Protein AF-A0A355BHE4-F1 (afdb_monomer_lite)

Foldseek 3Di:
DDPVVVVVVVVVDDDDDFDDQVVQCVVVVNDDPPDDPVCCVVVPVPSVVVSVVVRVVVPD

Sequence (60 aa):
MKRSELLNVLDRRILVFDGAMGTMLQAKGCLAPGELPELLNLRDPAAVSEVHREYLEVGC

pLDDT: mean 96.42, std 2.4, range [85.25, 98.19]

Secondary structure (DSSP, 8-state):
--HHHHHHHHTTS-------HHHHHHHTTSS-TT--GGGHHHH-HHHHHHHHHHHHHTT-

Radius of gyration: 14.79 Å; chains: 1; bounding box: 27×22×38 Å

Structure (mmCIF, N/CA/C/O backbone):
data_AF-A0A355BHE4-F1
#
_entry.id   AF-A0A355BHE4-F1
#
loop_
_atom_site.group_PDB
_atom_site.id
_atom_site.type_symbol
_atom_site.label_atom_id
_atom_site.label_alt_id
_atom_site.label_comp_id
_atom_site.label_asym_id
_atom_site.label_entity_id
_atom_site.label_seq_id
_atom_site.p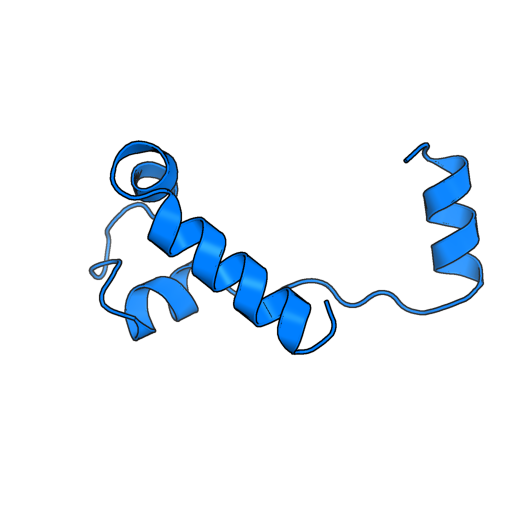dbx_PDB_ins_code
_atom_site.Cartn_x
_atom_site.Cartn_y
_atom_site.Cartn_z
_atom_site.occupancy
_atom_site.B_iso_or_equiv
_atom_site.auth_seq_id
_atom_site.auth_comp_id
_atom_site.auth_asym_id
_atom_site.auth_atom_id
_atom_site.pdbx_PDB_model_num
ATOM 1 N N . MET A 1 1 ? -1.932 13.789 12.416 1.00 86.94 1 MET A N 1
ATOM 2 C CA . MET A 1 1 ? -2.731 13.093 13.444 1.00 86.94 1 MET A CA 1
ATOM 3 C C . MET A 1 1 ? -1.816 12.681 14.588 1.00 86.94 1 MET A C 1
ATOM 5 O O . MET A 1 1 ? -0.745 12.141 14.330 1.00 86.94 1 MET A O 1
ATOM 9 N N . LYS A 1 2 ? -2.194 12.966 15.833 1.00 96.69 2 LYS A N 1
ATOM 10 C CA . LYS A 1 2 ? -1.481 12.523 17.041 1.00 96.69 2 LYS A CA 1
ATOM 11 C C . LYS A 1 2 ? -1.872 11.083 17.389 1.00 96.69 2 LYS A C 1
ATOM 13 O O . LYS A 1 2 ? -2.958 10.631 17.043 1.00 96.69 2 LYS A O 1
ATOM 18 N N . ARG A 1 3 ? -1.033 10.374 18.152 1.00 97.62 3 ARG A N 1
ATOM 19 C CA . ARG A 1 3 ? -1.323 8.998 18.606 1.00 97.62 3 ARG A CA 1
ATOM 20 C C . ARG A 1 3 ? -2.683 8.877 19.307 1.00 97.62 3 ARG A C 1
ATOM 22 O O . ARG A 1 3 ? -3.406 7.925 19.056 1.00 97.62 3 ARG A O 1
ATOM 29 N N . SER A 1 4 ? -3.031 9.835 20.167 1.00 97.94 4 SER A N 1
ATOM 30 C CA . SER A 1 4 ? -4.316 9.852 20.878 1.00 97.94 4 SER A CA 1
ATOM 31 C C . SER A 1 4 ? -5.515 9.942 19.931 1.00 97.94 4 SER A C 1
ATOM 33 O O . SER A 1 4 ? -6.523 9.288 20.159 1.00 97.94 4 SER A O 1
ATOM 35 N N . GLU A 1 5 ? -5.397 10.715 18.852 1.00 98.12 5 GLU A N 1
ATOM 36 C CA . GLU A 1 5 ? -6.447 10.858 17.839 1.00 98.12 5 GLU A CA 1
ATOM 37 C C . GLU A 1 5 ? -6.650 9.549 17.065 1.00 98.12 5 GLU A C 1
ATOM 39 O O . GLU A 1 5 ? -7.790 9.143 16.868 1.00 98.12 5 GLU A O 1
ATOM 44 N N . LEU A 1 6 ? -5.565 8.851 16.703 1.00 97.50 6 LEU A N 1
ATOM 45 C CA . LEU A 1 6 ? -5.650 7.539 16.052 1.00 97.50 6 LEU A CA 1
ATOM 46 C C . LEU A 1 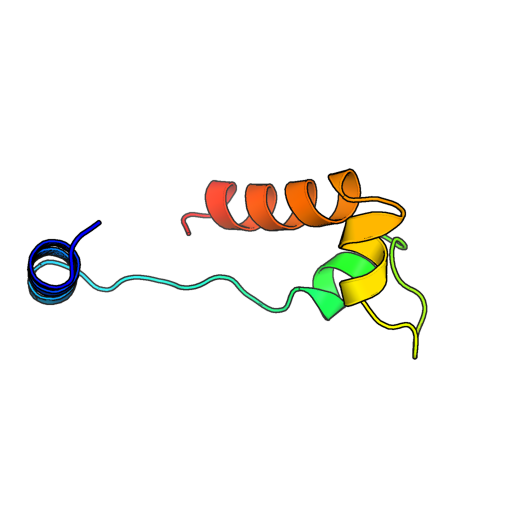6 ? -6.337 6.503 16.949 1.00 97.50 6 LEU A C 1
ATOM 48 O O . LEU A 1 6 ? -7.240 5.809 16.493 1.00 97.50 6 LEU A O 1
ATOM 52 N N . LEU A 1 7 ? -5.941 6.421 18.224 1.00 97.88 7 LEU A N 1
ATOM 53 C CA . LEU A 1 7 ? -6.545 5.480 19.175 1.00 97.88 7 LEU A CA 1
ATOM 54 C C . LEU A 1 7 ? -8.044 5.736 19.351 1.00 97.88 7 LEU A C 1
ATOM 56 O O . LEU A 1 7 ? -8.832 4.802 19.278 1.00 97.88 7 LEU A O 1
ATOM 60 N N . ASN A 1 8 ? -8.448 7.005 19.453 1.00 98.19 8 ASN A N 1
ATOM 61 C CA . ASN A 1 8 ? -9.863 7.368 19.521 1.00 98.19 8 ASN A CA 1
ATOM 62 C C . ASN A 1 8 ? -10.658 6.922 18.281 1.00 98.19 8 ASN A C 1
ATOM 64 O O . ASN A 1 8 ? -11.850 6.647 18.392 1.00 98.19 8 ASN A O 1
ATOM 68 N N . VAL A 1 9 ? -10.048 6.887 17.090 1.00 97.94 9 VAL A N 1
ATOM 69 C CA . VAL A 1 9 ? -10.715 6.386 15.876 1.00 97.94 9 VAL A CA 1
ATOM 70 C C . VAL A 1 9 ? -10.814 4.862 15.904 1.00 97.94 9 VAL A C 1
ATOM 72 O O . VAL A 1 9 ? -11.885 4.330 15.614 1.00 97.94 9 VAL A O 1
ATOM 75 N N . LEU A 1 10 ? -9.731 4.181 16.285 1.00 97.62 10 LEU A N 1
ATOM 76 C CA . LEU A 1 10 ? -9.672 2.718 16.374 1.00 97.62 10 LEU A CA 1
ATOM 77 C C . LEU A 1 10 ? -10.660 2.153 17.406 1.00 97.62 10 LEU A C 1
ATOM 79 O O . LEU A 1 10 ? -11.256 1.109 17.160 1.00 97.62 10 LEU A O 1
ATOM 83 N N . ASP A 1 11 ? -10.905 2.870 18.506 1.00 98.12 11 ASP A N 1
ATOM 84 C CA . ASP A 1 11 ? -11.911 2.489 19.509 1.00 98.12 11 ASP A CA 1
ATOM 85 C C . ASP A 1 11 ? -13.356 2.621 18.988 1.00 98.12 11 ASP A C 1
ATOM 87 O O . ASP A 1 11 ? -14.276 2.006 19.527 1.00 98.12 11 ASP A O 1
ATOM 91 N N . ARG A 1 12 ? -13.589 3.441 17.952 1.00 98.12 12 ARG A N 1
ATOM 92 C CA . ARG A 1 12 ? -14.937 3.759 17.442 1.00 98.12 12 ARG A CA 1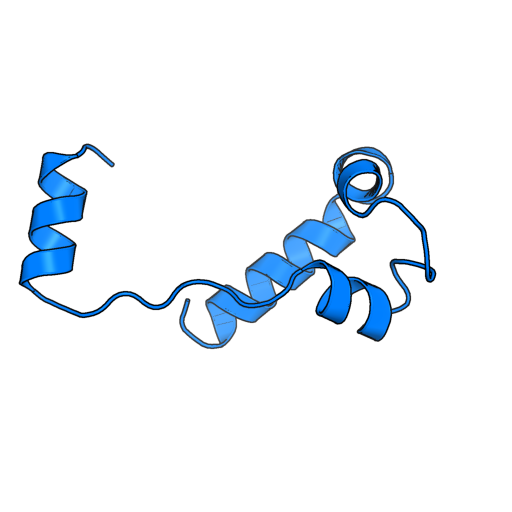
ATOM 93 C C . ARG A 1 12 ? -15.312 2.991 16.185 1.00 98.12 12 ARG A C 1
ATOM 95 O O . ARG A 1 12 ? -16.503 2.850 15.909 1.00 98.12 12 ARG A O 1
ATOM 102 N N . ARG A 1 13 ? -14.332 2.556 15.392 1.00 97.25 13 ARG A N 1
ATOM 103 C CA . ARG A 1 13 ? -14.565 1.811 14.152 1.00 97.25 13 ARG A CA 1
ATOM 104 C C . ARG A 1 13 ? -13.332 1.031 13.717 1.00 97.25 13 ARG A C 1
ATOM 106 O O . ARG A 1 13 ? -12.201 1.418 13.996 1.00 97.25 13 ARG A O 1
ATOM 113 N N . ILE A 1 14 ? -13.570 -0.008 12.926 1.00 96.44 14 ILE A N 1
ATOM 114 C CA . ILE A 1 14 ? -12.516 -0.707 12.193 1.00 96.44 14 ILE A CA 1
ATOM 115 C C . ILE A 1 14 ? -12.017 0.207 11.066 1.00 96.44 14 ILE A C 1
ATOM 117 O O . ILE A 1 14 ? -12.817 0.831 10.365 1.00 96.44 14 ILE A O 1
ATOM 121 N N . LEU A 1 15 ? -10.697 0.289 10.908 1.00 96.31 15 LEU A N 1
ATOM 122 C CA . LEU A 1 15 ? -10.051 0.904 9.752 1.00 96.31 15 LEU A CA 1
ATOM 123 C C . LEU A 1 15 ? -9.598 -0.189 8.787 1.00 96.31 15 LEU A C 1
ATOM 125 O O . LEU A 1 15 ? -9.153 -1.253 9.216 1.00 96.31 15 LEU A O 1
ATOM 129 N N . VAL A 1 16 ? -9.716 0.092 7.495 1.00 95.69 16 VAL A N 1
ATOM 130 C CA . VAL A 1 16 ? -9.250 -0.776 6.415 1.00 95.69 16 VAL A CA 1
ATOM 131 C C . VAL A 1 16 ? -8.005 -0.126 5.824 1.00 95.69 16 VAL A C 1
ATOM 133 O O . VAL A 1 16 ? -7.982 1.086 5.635 1.00 95.69 16 VAL A O 1
ATOM 136 N N . PHE A 1 17 ? -6.963 -0.921 5.609 1.00 96.38 17 PHE A N 1
ATOM 137 C CA . PHE A 1 17 ? -5.746 -0.479 4.934 1.00 96.38 17 PHE A CA 1
ATOM 138 C C . PHE A 1 17 ? -5.829 -0.791 3.441 1.00 96.38 17 PHE A C 1
ATOM 140 O O . PHE A 1 17 ? -6.672 -1.581 3.005 1.00 96.38 17 PHE A O 1
ATOM 147 N N . ASP A 1 18 ? -4.946 -0.167 2.673 1.00 97.19 18 ASP A N 1
ATOM 148 C CA . ASP A 1 18 ? -4.800 -0.428 1.252 1.00 97.19 18 ASP A CA 1
ATOM 149 C C . ASP A 1 18 ? -4.330 -1.864 0.962 1.00 97.19 18 ASP A C 1
ATOM 151 O O . ASP A 1 18 ? -3.952 -2.648 1.840 1.00 97.19 18 ASP A O 1
ATOM 155 N N . GLY A 1 19 ? -4.438 -2.235 -0.311 1.00 96.06 19 GLY A N 1
ATOM 156 C CA . GLY A 1 19 ? -4.005 -3.531 -0.816 1.00 96.06 19 GLY A CA 1
ATOM 157 C C . GLY A 1 19 ? -2.557 -3.530 -1.313 1.00 96.06 19 GLY A C 1
ATOM 158 O O . GLY A 1 19 ? -1.729 -2.689 -0.973 1.00 96.06 19 GLY A O 1
ATOM 159 N N . ALA A 1 20 ? -2.232 -4.499 -2.169 1.00 96.38 20 ALA A N 1
ATOM 160 C CA . ALA A 1 20 ? -0.889 -4.641 -2.723 1.00 96.38 20 ALA A CA 1
ATOM 161 C C . ALA A 1 20 ? -0.581 -3.580 -3.799 1.00 96.38 20 ALA A C 1
ATOM 163 O O . ALA A 1 20 ? -1.234 -3.536 -4.842 1.00 96.38 20 ALA A O 1
ATOM 164 N N . MET A 1 21 ? 0.474 -2.784 -3.598 1.00 96.50 21 MET A N 1
ATOM 165 C CA . MET A 1 21 ? 0.931 -1.784 -4.579 1.00 96.50 21 MET A CA 1
ATOM 166 C C . MET A 1 21 ? 1.564 -2.418 -5.824 1.00 96.50 21 MET A C 1
ATOM 168 O O . MET A 1 21 ? 1.203 -2.075 -6.946 1.00 96.50 21 MET A O 1
ATOM 172 N N . GLY A 1 22 ? 2.484 -3.375 -5.648 1.00 95.81 22 GLY A N 1
ATOM 173 C CA . GLY A 1 22 ? 3.202 -4.003 -6.765 1.00 95.81 22 GLY A CA 1
ATOM 174 C C . GLY A 1 22 ? 2.270 -4.691 -7.767 1.00 95.81 22 GLY A C 1
ATOM 175 O O . GLY A 1 22 ? 2.432 -4.521 -8.971 1.00 95.81 22 GLY A O 1
ATOM 176 N N . THR A 1 23 ? 1.247 -5.398 -7.276 1.00 96.50 23 THR A N 1
ATOM 177 C CA . THR A 1 23 ? 0.246 -6.068 -8.120 1.00 96.50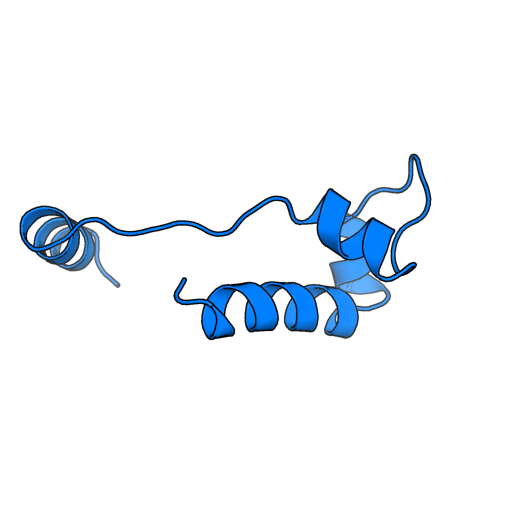 23 THR A CA 1
ATOM 178 C C . THR A 1 23 ? -0.554 -5.070 -8.956 1.00 96.50 23 THR A C 1
ATOM 180 O O . THR A 1 23 ? -0.743 -5.292 -10.149 1.00 96.50 23 THR A O 1
ATOM 183 N N . MET A 1 24 ? -0.985 -3.954 -8.359 1.00 97.56 24 MET A N 1
ATOM 184 C CA . MET A 1 24 ? -1.724 -2.904 -9.070 1.00 97.56 24 MET A CA 1
ATOM 185 C C . MET A 1 24 ? -0.856 -2.224 -10.134 1.00 97.56 24 MET A C 1
ATOM 187 O O . MET A 1 24 ? -1.295 -2.036 -11.268 1.00 97.56 24 MET A O 1
ATOM 191 N N . LEU A 1 25 ? 0.401 -1.916 -9.802 1.00 97.56 25 LEU A N 1
ATOM 192 C CA . LEU A 1 25 ? 1.357 -1.307 -10.733 1.00 97.56 25 LEU A CA 1
ATOM 193 C C . LEU A 1 25 ? 1.681 -2.233 -11.915 1.00 97.56 25 LEU A C 1
ATOM 195 O O . LEU A 1 25 ? 1.742 -1.773 -13.055 1.00 97.56 25 LEU A O 1
ATOM 199 N N . GLN A 1 26 ? 1.839 -3.536 -11.668 1.00 96.69 26 GLN A N 1
ATOM 200 C CA . GLN A 1 26 ? 2.022 -4.533 -12.728 1.00 96.69 26 GLN A CA 1
ATOM 201 C C . GLN A 1 26 ? 0.773 -4.667 -13.605 1.00 96.69 26 GLN A C 1
ATOM 203 O O . GLN A 1 26 ? 0.892 -4.698 -14.827 1.00 96.69 26 GLN A O 1
ATOM 208 N N . ALA A 1 27 ? -0.425 -4.693 -13.010 1.00 96.81 27 ALA A N 1
ATOM 209 C CA . ALA A 1 27 ? -1.685 -4.779 -13.752 1.00 96.81 27 ALA A CA 1
ATOM 210 C C . ALA A 1 27 ? -1.908 -3.573 -14.682 1.00 96.81 27 ALA A C 1
ATOM 212 O O . ALA A 1 27 ? -2.458 -3.727 -15.771 1.00 96.81 27 ALA A O 1
ATOM 213 N N . LYS A 1 28 ? -1.434 -2.388 -14.280 1.00 95.31 28 LYS A N 1
ATOM 214 C CA . LYS A 1 28 ? -1.444 -1.163 -15.095 1.00 95.31 28 LYS A CA 1
ATOM 215 C C . LYS A 1 28 ? -0.319 -1.102 -16.138 1.00 95.31 28 LYS A C 1
ATOM 217 O O . LYS A 1 28 ? -0.279 -0.169 -16.932 1.00 95.31 28 LYS A O 1
ATOM 222 N N . GLY A 1 29 ? 0.604 -2.067 -16.143 1.00 95.88 29 GLY A N 1
ATOM 223 C CA . GLY A 1 29 ? 1.779 -2.060 -17.019 1.00 95.88 29 GLY A CA 1
ATOM 224 C C . GLY A 1 29 ? 2.836 -1.016 -16.641 1.00 95.88 29 GLY A C 1
ATOM 225 O O . GLY A 1 29 ? 3.770 -0.798 -17.407 1.00 95.88 29 GLY A O 1
ATOM 226 N N . CYS A 1 30 ? 2.712 -0.386 -15.468 1.00 94.88 30 CYS A N 1
ATOM 227 C CA . CYS A 1 30 ? 3.663 0.604 -14.959 1.00 94.88 30 CYS A CA 1
ATOM 228 C C . CYS A 1 30 ? 4.939 -0.037 -14.396 1.00 94.88 30 CYS A C 1
ATOM 230 O O . CYS A 1 30 ? 5.936 0.654 -14.211 1.00 94.88 30 CYS A O 1
ATOM 232 N N . LEU A 1 31 ? 4.900 -1.336 -14.080 1.00 96.56 31 LEU A N 1
ATOM 233 C CA . LEU A 1 31 ? 6.005 -2.067 -13.469 1.00 96.56 31 LEU A CA 1
ATOM 234 C C . LEU A 1 31 ? 6.207 -3.416 -14.162 1.00 96.56 31 LEU A C 1
ATOM 236 O O . LEU A 1 31 ? 5.269 -4.214 -14.242 1.00 96.56 31 LEU A O 1
ATOM 240 N N . ALA A 1 32 ? 7.427 -3.701 -14.616 1.00 94.62 32 ALA A N 1
ATOM 241 C CA . ALA A 1 32 ? 7.755 -5.014 -15.163 1.00 94.62 32 ALA A CA 1
ATOM 242 C C . ALA A 1 32 ? 8.083 -6.038 -14.051 1.00 94.62 32 ALA A C 1
ATOM 244 O O . ALA A 1 32 ? 8.480 -5.670 -12.940 1.00 94.62 32 ALA A O 1
ATOM 245 N N . PRO A 1 33 ? 7.946 -7.353 -14.314 1.00 93.25 33 PRO A N 1
ATOM 246 C CA . PRO A 1 33 ? 8.350 -8.383 -13.361 1.00 93.25 33 PRO A CA 1
ATOM 247 C C . PRO A 1 33 ? 9.826 -8.252 -12.961 1.00 93.25 33 PRO A C 1
ATOM 249 O O . PRO A 1 33 ? 10.707 -8.195 -13.815 1.00 93.25 33 PRO A O 1
ATOM 252 N N . GLY A 1 34 ? 10.095 -8.242 -11.654 1.00 92.31 34 GLY A N 1
ATOM 253 C CA . GLY A 1 34 ? 11.451 -8.119 -11.106 1.00 92.31 34 GLY A CA 1
ATOM 254 C C . GLY A 1 34 ? 11.981 -6.686 -11.001 1.00 92.31 34 GLY A C 1
ATOM 255 O O . GLY A 1 34 ? 13.078 -6.496 -10.477 1.00 92.31 34 GLY A O 1
ATOM 256 N N . GLU A 1 35 ? 11.226 -5.679 -11.445 1.00 94.38 35 GLU A N 1
ATOM 257 C CA . GLU A 1 35 ? 11.572 -4.279 -11.201 1.00 94.38 35 GLU A CA 1
ATOM 258 C C . GLU A 1 35 ? 11.227 -3.836 -9.774 1.00 94.38 35 GLU A C 1
ATOM 260 O O . GLU A 1 35 ? 10.327 -4.377 -9.133 1.00 94.38 35 GLU A O 1
ATOM 265 N N . LEU A 1 36 ? 11.953 -2.822 -9.293 1.00 96.06 36 LEU A N 1
ATOM 266 C CA . LEU A 1 36 ? 11.766 -2.210 -7.978 1.00 96.06 36 LEU A CA 1
ATOM 267 C C . LEU A 1 36 ? 10.650 -1.153 -8.043 1.00 96.06 36 LEU A C 1
ATOM 269 O O . LEU A 1 36 ? 10.874 -0.098 -8.654 1.00 96.06 36 LEU A O 1
ATOM 273 N N . PRO A 1 37 ? 9.483 -1.376 -7.405 1.00 95.88 37 PRO A N 1
ATOM 274 C CA . PRO A 1 37 ? 8.388 -0.406 -7.397 1.00 95.88 37 PRO A CA 1
ATOM 275 C C . PRO A 1 37 ? 8.807 0.959 -6.842 1.00 95.88 37 PRO A C 1
ATOM 277 O O . PRO A 1 37 ? 8.295 1.992 -7.268 1.00 95.88 37 PRO A O 1
ATOM 280 N N . GLU A 1 38 ? 9.765 0.991 -5.914 1.00 97.00 38 GLU A N 1
ATOM 281 C CA . GLU A 1 38 ? 10.184 2.208 -5.222 1.00 97.00 38 GLU A CA 1
ATOM 282 C C . GLU A 1 38 ? 10.794 3.238 -6.178 1.00 97.00 38 GLU A C 1
ATOM 284 O O . GL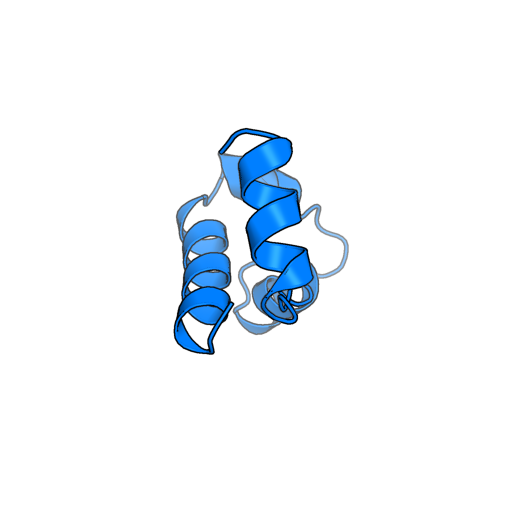U A 1 38 ? 10.666 4.441 -5.940 1.00 97.00 38 GLU A O 1
ATOM 289 N N . LEU A 1 39 ? 11.412 2.789 -7.278 1.00 97.31 39 LEU A N 1
ATOM 290 C CA . LEU A 1 39 ? 11.989 3.678 -8.289 1.00 97.31 39 LEU A CA 1
ATOM 291 C C . LEU A 1 39 ? 10.920 4.472 -9.050 1.00 97.31 39 LEU A C 1
ATOM 293 O O . LEU A 1 39 ? 11.229 5.556 -9.558 1.00 97.31 39 LEU A O 1
ATOM 297 N N . LEU A 1 40 ? 9.673 3.989 -9.101 1.00 96.94 40 LEU A N 1
ATOM 298 C CA . LEU A 1 40 ? 8.569 4.731 -9.712 1.00 96.94 40 LEU A CA 1
ATOM 299 C C . LEU A 1 40 ? 8.270 6.025 -8.957 1.00 96.94 40 LEU A C 1
ATOM 301 O O . LEU A 1 40 ? 7.929 7.008 -9.597 1.00 96.94 40 LEU A O 1
ATOM 305 N N . ASN A 1 41 ? 8.542 6.113 -7.651 1.00 97.75 41 ASN A N 1
ATOM 306 C CA . ASN A 1 41 ? 8.408 7.383 -6.923 1.00 97.75 41 ASN A CA 1
ATOM 307 C C . ASN A 1 41 ? 9.290 8.507 -7.496 1.00 97.75 41 ASN A C 1
ATOM 309 O O . ASN A 1 41 ? 8.995 9.681 -7.294 1.00 97.75 41 ASN A O 1
ATOM 313 N N . LEU A 1 42 ? 10.380 8.157 -8.189 1.00 97.69 42 LEU A N 1
ATOM 314 C CA . LEU A 1 42 ? 11.289 9.116 -8.820 1.00 97.69 42 LEU A CA 1
ATOM 315 C C . LEU A 1 42 ? 11.015 9.282 -10.316 1.00 97.69 42 LEU A C 1
ATOM 317 O O . LEU A 1 42 ? 11.130 10.388 -10.838 1.00 97.69 42 LEU A O 1
ATOM 321 N N . ARG A 1 43 ? 10.713 8.182 -11.014 1.00 96.62 43 ARG A N 1
ATOM 322 C CA . ARG A 1 43 ? 10.588 8.163 -12.481 1.00 96.62 43 ARG A CA 1
ATOM 323 C C . ARG A 1 43 ? 9.177 8.476 -12.967 1.00 96.62 43 ARG A C 1
ATOM 325 O O . ARG A 1 43 ? 9.036 9.123 -13.997 1.00 96.62 43 ARG A O 1
ATOM 332 N N . ASP A 1 44 ? 8.169 8.018 -12.233 1.00 96.69 44 ASP A N 1
ATOM 333 C CA . ASP A 1 44 ? 6.754 8.217 -12.539 1.00 96.69 44 ASP A CA 1
ATOM 334 C C . ASP A 1 44 ? 5.904 8.237 -11.248 1.00 96.69 44 ASP A C 1
ATOM 336 O O . ASP A 1 44 ? 5.180 7.286 -10.928 1.00 96.69 44 ASP A O 1
ATOM 340 N N . PRO A 1 45 ? 5.993 9.319 -10.453 1.00 97.94 45 PRO A N 1
ATOM 341 C CA . PRO A 1 45 ? 5.214 9.447 -9.223 1.00 97.94 45 PRO A CA 1
ATOM 342 C C . PRO A 1 45 ? 3.699 9.535 -9.476 1.00 97.94 45 PRO A C 1
ATOM 344 O O . PRO A 1 45 ? 2.912 9.343 -8.542 1.00 97.94 45 PRO A O 1
ATOM 347 N N . ALA A 1 46 ? 3.271 9.826 -10.712 1.00 98.12 46 ALA A N 1
ATOM 348 C CA . ALA A 1 46 ? 1.859 9.877 -11.070 1.00 98.12 46 ALA A CA 1
ATOM 349 C C . ALA A 1 46 ? 1.236 8.476 -11.041 1.00 98.12 46 ALA A C 1
ATOM 351 O O . ALA A 1 46 ? 0.181 8.322 -10.425 1.00 98.12 46 ALA A O 1
ATOM 352 N N . ALA A 1 47 ? 1.922 7.460 -11.579 1.00 97.12 47 ALA A N 1
ATOM 353 C CA . ALA A 1 47 ? 1.473 6.067 -11.504 1.00 97.12 47 ALA A CA 1
ATOM 354 C C . ALA A 1 47 ? 1.271 5.593 -10.051 1.00 97.12 47 ALA A C 1
ATOM 356 O O . ALA A 1 47 ? 0.265 4.960 -9.728 1.00 97.12 47 ALA A O 1
ATOM 357 N N . VAL A 1 48 ? 2.187 5.951 -9.143 1.00 98.06 48 VAL A N 1
ATOM 358 C CA . 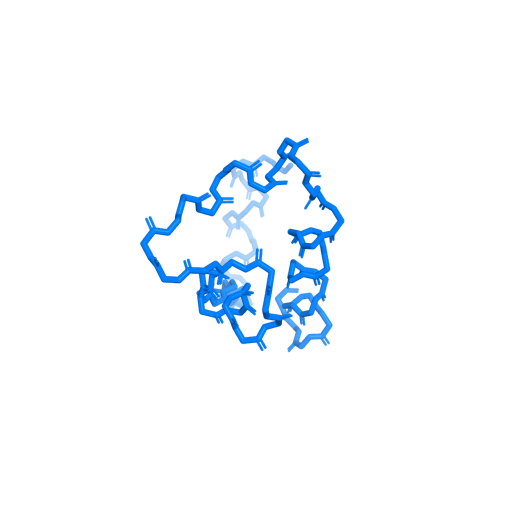VAL A 1 48 ? 2.068 5.615 -7.710 1.00 98.06 48 VAL A CA 1
ATOM 359 C C . VAL A 1 48 ? 0.883 6.342 -7.065 1.00 98.06 48 VAL A C 1
ATOM 361 O O . VAL A 1 48 ? 0.082 5.736 -6.352 1.00 98.06 48 VAL A O 1
ATOM 364 N N . SER A 1 49 ? 0.739 7.640 -7.345 1.00 98.06 49 SER A N 1
ATOM 365 C CA . SER A 1 49 ? -0.354 8.466 -6.814 1.00 98.06 49 SER A CA 1
ATOM 366 C C . SER A 1 49 ? -1.730 8.004 -7.298 1.00 98.06 49 SER A C 1
ATOM 368 O O . SER A 1 49 ? -2.715 8.131 -6.571 1.00 98.06 49 SER A O 1
ATOM 370 N N . GLU A 1 50 ? -1.811 7.482 -8.520 1.00 98.12 50 GLU A N 1
ATOM 371 C CA . GLU A 1 50 ? -3.037 6.930 -9.089 1.00 98.12 50 GLU A CA 1
ATOM 372 C C . GLU A 1 50 ? -3.483 5.671 -8.343 1.00 98.12 50 GLU A C 1
ATOM 374 O O . GLU A 1 50 ? -4.629 5.612 -7.911 1.00 98.12 50 GLU A O 1
ATOM 379 N N . VAL A 1 51 ? -2.575 4.723 -8.082 1.00 97.88 51 VAL A N 1
ATOM 380 C CA . VAL A 1 51 ? -2.907 3.512 -7.310 1.00 97.88 51 VAL A CA 1
ATOM 381 C C . VAL A 1 51 ? -3.371 3.860 -5.889 1.00 97.88 51 VAL A C 1
ATOM 383 O O . VAL A 1 51 ? -4.357 3.301 -5.411 1.00 97.88 51 VAL A O 1
ATOM 386 N N . HIS A 1 52 ? -2.729 4.823 -5.216 1.00 97.88 52 HIS A N 1
ATOM 387 C CA . HIS A 1 52 ? -3.220 5.299 -3.915 1.00 97.88 52 HIS A CA 1
ATOM 388 C C . HIS A 1 52 ? -4.632 5.897 -4.006 1.00 97.88 52 HIS A C 1
ATOM 390 O O . HIS A 1 52 ? -5.453 5.664 -3.119 1.00 97.88 52 HIS A O 1
ATOM 396 N N . ARG A 1 53 ? -4.933 6.651 -5.072 1.00 98.19 53 ARG A N 1
ATOM 397 C CA . ARG A 1 53 ? -6.268 7.226 -5.288 1.00 98.19 53 ARG A CA 1
ATOM 398 C C . ARG A 1 53 ? -7.322 6.141 -5.500 1.00 98.19 53 ARG A C 1
ATOM 400 O O . ARG A 1 53 ? -8.391 6.247 -4.911 1.00 98.19 53 ARG A O 1
ATOM 407 N N . GLU A 1 54 ? -7.012 5.094 -6.255 1.00 97.75 54 GLU A N 1
ATOM 408 C CA . GLU A 1 54 ? -7.932 3.971 -6.470 1.00 97.75 54 GLU A CA 1
ATOM 409 C C . GLU A 1 54 ? -8.311 3.274 -5.158 1.00 97.75 54 GLU A C 1
ATOM 411 O O . GLU A 1 54 ? -9.482 2.961 -4.948 1.00 97.75 54 GLU A O 1
ATOM 416 N N . TYR A 1 55 ? -7.360 3.093 -4.234 1.00 98.06 55 TYR A N 1
ATOM 417 C CA . TYR A 1 55 ? -7.671 2.544 -2.910 1.00 98.06 55 TYR A CA 1
ATOM 418 C C . TYR A 1 55 ? -8.568 3.471 -2.077 1.00 98.06 55 TYR A C 1
ATOM 420 O O . TYR A 1 55 ? -9.493 2.992 -1.420 1.00 98.06 55 TYR A O 1
ATOM 428 N N . LEU A 1 56 ? -8.344 4.789 -2.128 1.00 97.00 56 LEU A N 1
ATOM 429 C CA . LEU A 1 56 ? -9.209 5.768 -1.454 1.00 97.00 56 LEU A CA 1
ATOM 430 C C . LEU A 1 56 ? -10.631 5.775 -2.039 1.00 97.00 56 LEU A C 1
ATOM 432 O O . LEU A 1 56 ? -11.609 5.853 -1.298 1.00 97.00 56 LEU A O 1
ATOM 436 N N . GLU A 1 57 ? -10.766 5.663 -3.361 1.00 97.38 57 GLU A N 1
ATOM 437 C CA . GLU A 1 57 ? -12.065 5.663 -4.046 1.00 97.38 57 GLU A CA 1
ATOM 438 C C . GLU A 1 57 ? -12.942 4.465 -3.658 1.00 97.38 57 GLU A C 1
ATOM 440 O O . GLU A 1 57 ? -14.165 4.599 -3.586 1.00 97.38 57 GLU A O 1
ATOM 445 N N . VAL A 1 58 ? -12.334 3.314 -3.349 1.00 96.56 58 VAL A N 1
ATOM 446 C CA . VAL A 1 58 ? -13.059 2.117 -2.886 1.00 96.56 58 VAL A CA 1
ATOM 447 C C . VAL A 1 58 ? -13.238 2.050 -1.365 1.00 96.56 58 VAL A C 1
ATOM 449 O O . VAL A 1 58 ? -13.843 1.099 -0.866 1.00 96.56 58 VAL A O 1
ATOM 452 N N . GLY A 1 59 ? -12.780 3.068 -0.627 1.00 90.81 59 GLY A N 1
ATOM 453 C CA . GLY A 1 59 ? -13.103 3.254 0.791 1.00 90.81 59 GLY A CA 1
ATOM 454 C C . GLY A 1 59 ? -11.968 3.012 1.788 1.00 90.81 59 GLY A C 1
ATOM 455 O O . GLY A 1 59 ? -12.266 2.801 2.968 1.00 90.81 59 GLY A O 1
ATOM 456 N N . CYS A 1 60 ? -10.707 3.042 1.344 1.00 85.25 60 CYS A N 1
ATOM 457 C CA . CYS A 1 60 ? -9.578 3.278 2.250 1.00 85.25 60 CYS A CA 1
ATOM 458 C C . CYS A 1 60 ? -9.646 4.688 2.869 1.00 85.25 60 CYS A C 1
ATOM 460 O O . CYS A 1 60 ? -10.089 5.633 2.178 1.00 85.25 60 CYS A O 1
#